Protein AF-A0AAW1DJP4-F1 (afdb_monomer_lite)

pLDDT: mean 75.28, std 17.0, range [36.03, 90.75]

Foldseek 3Di:
DDDPPFQDAVCVVDVDDDPRRPAGDQDDDPDPVVCPDPVNLVRLLLSLDDVVLVPDDPVSSVVLVVVQCVVVVDPDSVVSSPDNDDSDDPDPPPPDDDDDDDDDDD

Structure (mmCIF, N/CA/C/O backbone):
data_AF-A0AAW1DJP4-F1
#
_entry.id   AF-A0AAW1DJP4-F1
#
loop_
_atom_site.group_PDB
_atom_site.id
_atom_site.type_symbol
_atom_site.label_atom_id
_atom_site.label_alt_id
_atom_site.label_comp_id
_atom_site.label_asym_id
_atom_site.label_entity_id
_atom_site.label_seq_id
_atom_site.pdbx_PDB_ins_code
_atom_site.Cartn_x
_atom_site.Cartn_y
_atom_site.Cartn_z
_atom_site.occupancy
_atom_site.B_iso_or_equiv
_atom_site.auth_seq_id
_atom_site.auth_comp_id
_atom_site.auth_asym_id
_atom_site.auth_atom_id
_atom_site.pdbx_PDB_model_num
ATOM 1 N N . MET A 1 1 ? 28.453 -5.772 -9.423 1.00 38.78 1 MET A N 1
ATOM 2 C CA . MET A 1 1 ? 27.202 -5.348 -8.754 1.00 38.78 1 MET A CA 1
ATOM 3 C C . MET A 1 1 ? 26.079 -5.390 -9.782 1.00 38.78 1 MET A C 1
ATOM 5 O O . MET A 1 1 ? 26.144 -4.621 -10.726 1.00 38.78 1 MET A O 1
ATOM 9 N N . LYS A 1 2 ? 25.116 -6.319 -9.681 1.00 36.03 2 LYS A N 1
ATOM 10 C CA . LYS A 1 2 ? 23.936 -6.318 -10.566 1.00 36.03 2 LYS A CA 1
ATOM 11 C C . LYS A 1 2 ? 22.941 -5.295 -10.028 1.00 36.03 2 LYS A C 1
ATOM 13 O O . LYS A 1 2 ? 22.512 -5.399 -8.881 1.00 36.03 2 LYS A O 1
ATOM 18 N N . GLU A 1 3 ? 22.645 -4.297 -10.844 1.00 42.28 3 GLU A N 1
ATOM 19 C CA . GLU A 1 3 ? 21.650 -3.264 -10.585 1.00 42.28 3 GLU A CA 1
ATOM 20 C C . GLU A 1 3 ? 20.304 -3.908 -10.220 1.00 42.28 3 GLU A C 1
ATOM 22 O O . GLU A 1 3 ? 19.903 -4.919 -10.804 1.00 42.28 3 GLU A O 1
ATOM 27 N N . ARG A 1 4 ? 19.634 -3.383 -9.189 1.00 48.50 4 ARG A N 1
ATOM 28 C CA . ARG A 1 4 ? 18.350 -3.900 -8.695 1.00 48.50 4 ARG A CA 1
ATOM 29 C C . ARG A 1 4 ? 17.266 -3.619 -9.741 1.00 48.50 4 ARG A C 1
ATOM 31 O O . ARG A 1 4 ? 16.522 -2.655 -9.615 1.00 48.50 4 ARG A O 1
ATOM 38 N N . ALA A 1 5 ? 17.161 -4.474 -10.753 1.00 49.91 5 ALA A N 1
ATOM 39 C CA . ALA A 1 5 ? 16.249 -4.377 -11.899 1.00 49.91 5 ALA A CA 1
ATOM 40 C C . ALA A 1 5 ? 14.737 -4.447 -11.559 1.00 49.91 5 ALA A C 1
ATOM 42 O O . ALA A 1 5 ? 13.919 -4.788 -12.405 1.00 49.91 5 ALA A O 1
ATOM 43 N N . TYR A 1 6 ? 14.327 -4.173 -10.319 1.00 53.44 6 TYR A N 1
ATOM 44 C CA . TYR A 1 6 ? 13.075 -4.685 -9.769 1.00 53.44 6 TYR A CA 1
ATOM 45 C C . TYR A 1 6 ? 12.001 -3.634 -9.453 1.00 53.44 6 TYR A C 1
ATOM 47 O O . TYR A 1 6 ? 10.968 -4.009 -8.921 1.00 53.44 6 TYR A O 1
ATOM 55 N N . LEU A 1 7 ? 12.155 -2.355 -9.800 1.00 58.25 7 LEU A N 1
ATOM 56 C CA . LEU A 1 7 ? 11.082 -1.349 -9.640 1.00 58.25 7 LEU A CA 1
ATOM 57 C C . LEU A 1 7 ? 10.484 -0.913 -10.985 1.00 58.25 7 LEU A C 1
ATOM 59 O O . LEU A 1 7 ? 10.132 0.249 -11.186 1.00 58.25 7 LEU A O 1
ATOM 63 N N . GLN A 1 8 ? 10.416 -1.833 -11.945 1.00 60.88 8 GLN A N 1
ATOM 64 C CA . GLN A 1 8 ? 9.835 -1.571 -13.257 1.00 60.88 8 GLN A CA 1
ATOM 65 C C . GLN A 1 8 ? 8.402 -2.100 -13.313 1.00 60.88 8 GLN A C 1
ATOM 67 O O . GLN A 1 8 ? 8.144 -3.278 -13.071 1.00 60.88 8 GLN A O 1
ATOM 72 N N . ASN A 1 9 ? 7.466 -1.205 -13.629 1.00 65.62 9 ASN A N 1
ATOM 73 C CA . ASN A 1 9 ? 6.080 -1.567 -13.909 1.00 65.62 9 ASN A CA 1
ATOM 74 C C . ASN A 1 9 ? 5.997 -2.161 -15.320 1.00 65.62 9 ASN A C 1
ATOM 76 O O . ASN A 1 9 ? 6.745 -1.746 -16.212 1.00 65.62 9 ASN A O 1
ATOM 80 N N . ALA A 1 10 ? 5.055 -3.076 -15.554 1.00 64.00 10 ALA A N 1
ATOM 81 C CA . ALA A 1 10 ? 4.902 -3.742 -16.852 1.00 64.00 10 ALA A CA 1
ATOM 82 C C . ALA A 1 10 ? 4.666 -2.754 -18.014 1.00 64.00 10 ALA A C 1
ATOM 84 O O . ALA A 1 10 ? 5.063 -3.023 -19.147 1.00 64.00 10 ALA A O 1
ATOM 85 N N . GLY A 1 11 ? 4.100 -1.574 -17.735 1.00 60.47 11 GLY A N 1
ATOM 86 C CA . GLY A 1 11 ? 3.936 -0.504 -18.723 1.00 60.47 11 GLY A CA 1
ATOM 87 C C . GLY A 1 11 ? 5.227 0.130 -19.243 1.00 60.47 11 GLY A C 1
ATOM 88 O O . GLY A 1 11 ? 5.181 0.794 -20.270 1.00 60.47 11 GLY A O 1
ATOM 89 N N . LYS A 1 12 ? 6.374 -0.068 -18.581 1.00 65.44 12 LYS A N 1
ATOM 90 C CA . LYS A 1 12 ? 7.681 0.346 -19.123 1.00 65.44 12 LYS A CA 1
ATOM 91 C C . LYS A 1 12 ? 8.253 -0.667 -20.121 1.00 65.44 12 LYS A C 1
ATOM 93 O O . LYS A 1 12 ? 9.165 -0.322 -20.861 1.00 65.44 12 LYS A O 1
ATOM 98 N N . ILE A 1 13 ? 7.735 -1.896 -20.123 1.00 71.12 13 ILE A N 1
ATOM 99 C CA . ILE A 1 13 ? 8.201 -3.004 -20.971 1.00 71.12 13 ILE A CA 1
ATOM 100 C C . ILE A 1 13 ? 7.285 -3.159 -22.194 1.00 71.12 13 ILE A C 1
ATOM 102 O O . ILE A 1 13 ? 7.757 -3.433 -23.294 1.00 71.12 13 ILE A O 1
ATOM 106 N N . HIS A 1 14 ? 5.976 -2.951 -22.019 1.00 71.19 14 HIS A N 1
ATOM 107 C CA . HIS A 1 14 ? 4.978 -3.092 -23.078 1.00 71.19 14 HIS A CA 1
ATOM 108 C C . HIS A 1 14 ? 4.232 -1.779 -23.334 1.00 71.19 14 HIS A C 1
ATOM 110 O O . HIS A 1 14 ? 3.712 -1.156 -22.410 1.00 71.19 14 HIS A O 1
ATOM 116 N N . ASN A 1 15 ? 4.123 -1.392 -24.610 1.00 75.81 15 ASN A N 1
ATOM 117 C CA . ASN A 1 15 ? 3.432 -0.164 -25.022 1.00 75.81 15 ASN A CA 1
ATOM 118 C C . ASN A 1 15 ? 1.891 -0.289 -24.983 1.00 75.81 15 ASN A C 1
ATOM 120 O O . ASN A 1 15 ? 1.172 0.706 -24.937 1.00 75.81 15 ASN A O 1
ATOM 124 N N . TYR A 1 16 ? 1.358 -1.512 -24.962 1.00 80.06 16 TYR A N 1
ATOM 125 C CA . TYR A 1 16 ? -0.084 -1.761 -24.917 1.00 80.06 16 TYR A CA 1
ATOM 126 C C . TYR A 1 16 ? -0.605 -1.924 -23.480 1.00 80.06 16 TYR A C 1
ATOM 128 O O . TYR A 1 16 ? 0.151 -2.127 -22.527 1.00 80.06 16 TYR A O 1
ATOM 136 N N . ASN A 1 17 ? -1.923 -1.796 -23.306 1.00 74.88 17 ASN A N 1
ATOM 137 C CA . ASN A 1 17 ? -2.561 -1.925 -21.999 1.00 74.88 17 ASN A CA 1
ATOM 138 C C . ASN A 1 17 ? -2.630 -3.388 -21.558 1.00 74.88 17 ASN A C 1
ATOM 140 O O . ASN A 1 17 ? -3.514 -4.133 -21.968 1.00 74.88 17 ASN A O 1
ATOM 144 N N . THR A 1 18 ? -1.691 -3.791 -20.705 1.00 78.12 18 THR A N 1
ATOM 145 C CA . THR A 1 18 ? -1.740 -5.072 -19.998 1.00 78.12 18 THR A CA 1
ATOM 146 C C . THR A 1 18 ? -2.558 -4.945 -18.715 1.00 78.12 18 THR A C 1
ATOM 148 O O . THR A 1 18 ? -2.643 -3.873 -18.114 1.00 78.12 18 THR A O 1
ATOM 151 N N . ARG A 1 19 ? -3.142 -6.062 -18.264 1.00 75.19 19 ARG A N 1
ATOM 152 C CA . ARG A 1 19 ? -3.977 -6.128 -17.050 1.00 75.19 19 ARG A CA 1
ATOM 153 C C . ARG A 1 19 ? -3.294 -5.542 -15.803 1.00 75.19 19 ARG A C 1
ATOM 155 O O . ARG A 1 19 ? -3.972 -4.958 -14.970 1.00 75.19 19 ARG A O 1
ATOM 162 N N . ASN A 1 20 ? -1.966 -5.641 -15.726 1.00 78.06 20 ASN A N 1
ATOM 163 C CA . ASN A 1 20 ? -1.151 -5.205 -14.589 1.00 78.06 20 ASN A CA 1
ATOM 164 C C . ASN A 1 20 ? -0.178 -4.079 -14.986 1.00 78.06 20 ASN A C 1
ATOM 166 O O . ASN A 1 20 ? 0.895 -3.936 -14.404 1.00 78.06 20 ASN A O 1
ATOM 170 N N . LYS A 1 21 ? -0.509 -3.285 -16.017 1.00 81.38 21 LYS A N 1
ATOM 171 C CA . LYS A 1 21 ? 0.381 -2.244 -16.566 1.00 81.38 21 LYS A CA 1
ATOM 172 C C . LYS A 1 21 ? 0.900 -1.276 -15.500 1.00 81.38 21 LYS A C 1
ATOM 174 O O . LYS A 1 21 ? 2.047 -0.834 -15.570 1.00 81.38 21 LYS A O 1
ATOM 179 N N . THR A 1 22 ? 0.035 -0.931 -14.552 1.00 81.38 22 THR A N 1
ATOM 180 C CA . THR A 1 22 ? 0.256 0.078 -13.509 1.00 81.38 22 THR A CA 1
ATOM 181 C C . THR A 1 22 ? 0.851 -0.506 -12.232 1.00 81.38 22 THR A C 1
ATOM 183 O O . THR A 1 22 ? 1.268 0.251 -11.358 1.00 81.38 22 THR A O 1
ATOM 186 N N . ASP A 1 23 ? 0.928 -1.832 -12.133 1.00 84.88 23 ASP A N 1
ATOM 187 C CA . ASP A 1 23 ? 1.421 -2.531 -10.956 1.00 84.88 23 ASP A CA 1
ATOM 188 C C . ASP A 1 23 ? 2.941 -2.638 -10.963 1.00 84.88 23 ASP A C 1
ATOM 190 O O . ASP A 1 23 ? 3.584 -2.787 -12.008 1.00 84.88 23 ASP A O 1
ATOM 194 N N . ILE A 1 24 ? 3.515 -2.584 -9.763 1.00 86.31 24 ILE A N 1
ATOM 195 C CA . ILE A 1 24 ? 4.935 -2.834 -9.553 1.00 86.31 24 ILE A CA 1
ATOM 196 C C . ILE A 1 24 ? 5.170 -4.335 -9.702 1.00 86.31 24 ILE A C 1
ATOM 198 O O . ILE A 1 24 ? 4.478 -5.141 -9.075 1.00 86.31 24 ILE A O 1
ATOM 202 N N . GLY A 1 25 ? 6.165 -4.723 -10.504 1.00 85.56 25 GLY A N 1
ATOM 203 C CA . GLY A 1 25 ? 6.542 -6.124 -10.658 1.00 85.56 25 GLY A CA 1
ATOM 204 C C . GLY A 1 25 ? 6.919 -6.754 -9.314 1.00 85.56 25 GLY A C 1
ATOM 205 O O . GLY A 1 25 ? 7.819 -6.276 -8.619 1.00 85.56 25 GLY A O 1
ATOM 206 N N . VAL A 1 26 ? 6.240 -7.837 -8.938 1.00 85.69 26 VAL A N 1
ATOM 207 C CA . VAL A 1 26 ? 6.592 -8.640 -7.760 1.00 85.69 26 VAL A CA 1
ATOM 208 C C . VAL A 1 26 ? 7.458 -9.810 -8.235 1.00 85.69 26 VAL A C 1
ATOM 210 O O . VAL A 1 26 ? 7.003 -10.577 -9.085 1.00 85.69 26 VAL A O 1
ATOM 213 N N . PRO A 1 27 ? 8.706 -9.952 -7.753 1.00 83.69 27 PRO A N 1
ATOM 214 C CA . PRO A 1 27 ? 9.561 -11.056 -8.159 1.00 83.69 27 PRO A CA 1
ATOM 215 C C . PRO A 1 27 ? 8.976 -12.377 -7.664 1.00 83.69 27 PRO A C 1
ATOM 217 O O . PRO A 1 27 ? 8.590 -12.496 -6.503 1.00 83.69 27 PRO A O 1
ATOM 220 N N . SER A 1 28 ? 8.941 -13.382 -8.538 1.00 82.00 28 SER A N 1
ATOM 221 C CA . SER A 1 28 ? 8.579 -14.739 -8.138 1.00 82.00 28 SER A CA 1
ATOM 222 C C . SER A 1 28 ? 9.759 -15.370 -7.406 1.00 82.00 28 SER A C 1
ATOM 224 O O . SER A 1 28 ? 10.837 -15.549 -7.977 1.00 82.00 28 SER A O 1
ATOM 226 N N . THR A 1 29 ? 9.571 -15.684 -6.128 1.00 84.75 29 THR A N 1
ATOM 227 C CA . THR A 1 29 ? 10.566 -16.377 -5.313 1.00 84.75 29 THR A CA 1
AT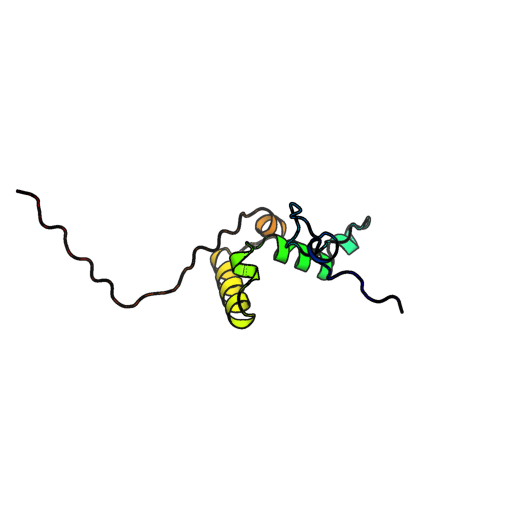OM 228 C C . THR A 1 29 ? 10.068 -17.771 -4.948 1.00 84.75 29 THR A C 1
ATOM 230 O O . THR A 1 29 ? 8.876 -18.007 -4.789 1.00 84.75 29 THR A O 1
ATOM 233 N N . ARG A 1 30 ? 10.997 -18.729 -4.824 1.00 86.31 30 ARG A N 1
ATOM 234 C CA . ARG A 1 30 ? 10.673 -20.101 -4.384 1.00 86.31 30 ARG A CA 1
ATOM 235 C C . ARG A 1 30 ? 10.688 -20.260 -2.865 1.00 86.31 30 ARG A C 1
ATOM 237 O O . ARG A 1 30 ? 10.131 -21.217 -2.345 1.00 86.31 30 ARG A O 1
ATOM 244 N N . LEU A 1 31 ? 11.382 -19.365 -2.162 1.00 89.75 31 LEU A N 1
ATOM 245 C CA . LEU A 1 31 ? 11.577 -19.455 -0.720 1.00 89.75 31 LEU A CA 1
ATOM 246 C C . LEU A 1 31 ? 10.528 -18.612 0.003 1.00 89.75 31 LEU A C 1
ATOM 248 O O . LEU A 1 31 ? 10.437 -17.407 -0.214 1.00 89.75 31 LEU A O 1
ATOM 252 N N . VAL A 1 32 ? 9.811 -19.228 0.942 1.00 86.19 32 VAL A N 1
ATOM 253 C CA . VAL A 1 32 ? 8.802 -18.542 1.768 1.00 86.19 32 VAL A CA 1
ATOM 254 C C . VAL A 1 32 ? 9.418 -17.367 2.532 1.00 86.19 32 VAL A C 1
ATOM 256 O O . VAL A 1 32 ? 8.862 -16.276 2.565 1.00 86.19 32 VAL A O 1
ATOM 259 N N . LYS A 1 33 ? 10.627 -17.548 3.079 1.00 86.44 33 LYS A N 1
ATOM 260 C CA . LYS A 1 33 ? 11.333 -16.489 3.814 1.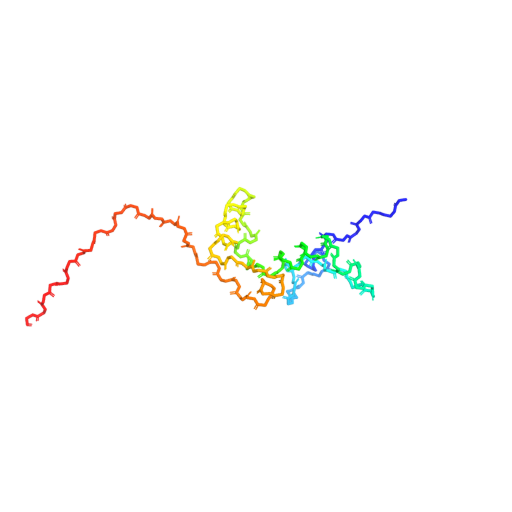00 86.44 33 LYS A CA 1
ATOM 261 C C . LYS A 1 33 ? 11.599 -15.250 2.957 1.00 86.44 33 LYS A C 1
ATOM 263 O O . LYS A 1 33 ? 11.573 -14.140 3.478 1.00 86.44 33 LYS A O 1
ATOM 268 N N . THR A 1 34 ? 11.883 -15.424 1.665 1.00 85.00 34 THR A N 1
ATOM 269 C CA . THR A 1 34 ? 12.082 -14.273 0.781 1.00 85.00 34 THR A CA 1
ATOM 270 C C . THR A 1 34 ? 10.749 -13.674 0.365 1.00 85.00 34 THR A C 1
ATOM 272 O O . THR A 1 34 ? 10.654 -12.454 0.351 1.00 85.00 34 THR A O 1
ATOM 275 N N . ASP A 1 35 ? 9.708 -14.475 0.126 1.00 84.75 35 ASP A N 1
ATOM 276 C CA . ASP A 1 35 ? 8.356 -13.965 -0.161 1.00 84.75 35 ASP A CA 1
ATOM 277 C C . ASP A 1 35 ? 7.778 -13.116 0.991 1.00 84.75 35 ASP A C 1
ATOM 279 O O . ASP A 1 35 ? 7.079 -12.132 0.753 1.00 84.75 35 ASP A O 1
ATOM 283 N N . LEU A 1 36 ? 8.160 -13.428 2.234 1.00 86.88 36 LEU A N 1
ATOM 284 C CA . LEU A 1 36 ? 7.844 -12.652 3.440 1.00 86.88 36 LEU A CA 1
ATOM 285 C C . LEU A 1 36 ? 8.796 -11.469 3.693 1.00 86.88 36 LEU A C 1
ATOM 287 O O . LEU A 1 36 ? 8.722 -10.816 4.734 1.00 86.88 36 LEU A O 1
ATOM 291 N N . SER A 1 37 ? 9.719 -11.179 2.773 1.00 90.31 37 SER A N 1
ATOM 292 C CA . SER A 1 37 ? 10.587 -10.010 2.904 1.00 90.31 37 SER A CA 1
ATOM 293 C C . SER A 1 37 ? 9.786 -8.715 2.796 1.00 90.31 37 SER A C 1
ATOM 295 O O . SER A 1 37 ? 8.835 -8.603 2.017 1.00 90.31 37 SER A O 1
ATOM 297 N N . THR A 1 38 ? 10.231 -7.693 3.528 1.00 88.12 38 THR A N 1
ATOM 298 C CA . THR A 1 38 ? 9.613 -6.361 3.529 1.00 88.12 38 THR A CA 1
ATOM 299 C C . THR A 1 38 ? 9.466 -5.794 2.120 1.00 88.12 38 THR A C 1
ATOM 301 O O . THR A 1 38 ? 8.475 -5.140 1.815 1.00 88.12 38 THR A O 1
ATOM 304 N N . GLU A 1 39 ? 10.426 -6.068 1.237 1.00 88.25 39 GLU A N 1
ATOM 305 C CA . GLU A 1 39 ? 10.413 -5.583 -0.140 1.00 88.25 39 GLU A CA 1
ATOM 306 C C . GLU A 1 39 ? 9.288 -6.209 -0.976 1.00 88.25 39 GLU A C 1
ATOM 308 O O . GLU A 1 39 ? 8.604 -5.496 -1.710 1.00 88.25 39 GLU A O 1
ATOM 313 N N . ILE A 1 40 ? 9.066 -7.521 -0.863 1.00 89.31 40 ILE A N 1
ATOM 314 C CA . ILE A 1 40 ? 7.991 -8.207 -1.593 1.00 89.31 40 ILE A CA 1
ATOM 315 C C . ILE A 1 40 ? 6.628 -7.821 -1.019 1.00 89.31 40 ILE A C 1
ATOM 317 O O . ILE A 1 40 ? 5.717 -7.481 -1.779 1.00 89.31 40 ILE A O 1
ATOM 321 N N . ILE A 1 41 ? 6.510 -7.791 0.309 1.00 90.31 41 ILE A N 1
ATOM 322 C CA . ILE A 1 41 ? 5.282 -7.387 0.997 1.00 90.31 41 ILE A CA 1
ATOM 323 C C . ILE A 1 41 ? 4.898 -5.951 0.626 1.00 90.31 41 ILE A C 1
ATOM 325 O O . ILE A 1 41 ? 3.756 -5.713 0.239 1.00 90.31 41 ILE A O 1
ATOM 329 N N . ALA A 1 42 ? 5.839 -5.002 0.654 1.00 90.44 42 ALA A N 1
ATOM 330 C CA . ALA A 1 42 ? 5.562 -3.607 0.316 1.00 90.44 42 ALA A CA 1
ATOM 331 C C . ALA A 1 42 ? 5.012 -3.447 -1.110 1.00 90.44 42 ALA A C 1
ATOM 333 O O . ALA A 1 42 ? 4.095 -2.657 -1.334 1.00 90.44 42 ALA A O 1
ATOM 334 N N . ARG A 1 43 ? 5.514 -4.230 -2.074 1.00 89.62 43 ARG A N 1
ATOM 335 C CA . ARG A 1 43 ? 4.998 -4.224 -3.453 1.00 89.62 43 ARG A CA 1
ATOM 336 C C . ARG A 1 43 ? 3.592 -4.805 -3.540 1.00 89.62 43 ARG A C 1
ATOM 338 O O . ARG A 1 43 ? 2.743 -4.210 -4.197 1.00 89.62 43 ARG A O 1
ATOM 345 N N . LYS A 1 44 ? 3.337 -5.938 -2.871 1.00 90.00 44 LYS A N 1
ATOM 346 C CA . LYS A 1 44 ? 1.997 -6.547 -2.797 1.00 90.00 44 LYS A CA 1
ATOM 347 C C . LYS A 1 44 ? 0.999 -5.557 -2.192 1.00 90.00 44 LYS A C 1
ATOM 349 O O . LYS A 1 44 ? -0.058 -5.333 -2.774 1.00 90.00 44 LYS A O 1
ATOM 354 N N . MET A 1 45 ? 1.379 -4.895 -1.098 1.00 90.56 45 MET A N 1
ATOM 355 C CA . MET A 1 45 ? 0.539 -3.887 -0.455 1.00 90.56 45 MET A CA 1
ATOM 356 C C . MET A 1 45 ? 0.277 -2.686 -1.367 1.00 90.56 45 MET A C 1
ATOM 358 O O . MET A 1 45 ? -0.858 -2.242 -1.486 1.00 90.56 45 MET A O 1
ATOM 362 N N . TYR A 1 46 ? 1.304 -2.182 -2.054 1.00 89.62 46 TYR A N 1
ATOM 363 C CA . TYR A 1 46 ? 1.141 -1.069 -2.987 1.00 89.62 46 TYR A CA 1
ATOM 364 C C . TYR A 1 46 ? 0.210 -1.422 -4.153 1.00 89.62 46 TYR A C 1
ATOM 366 O O . TYR A 1 46 ? -0.641 -0.619 -4.523 1.00 89.62 46 TYR A O 1
ATOM 374 N N . ASN A 1 47 ? 0.333 -2.628 -4.709 1.00 88.94 47 ASN A N 1
ATOM 375 C CA . ASN A 1 47 ? -0.506 -3.080 -5.820 1.00 88.94 47 ASN A CA 1
ATOM 376 C C . ASN A 1 47 ? -1.963 -3.343 -5.409 1.00 88.94 47 ASN A C 1
ATOM 378 O O . ASN A 1 47 ? -2.851 -3.218 -6.247 1.00 88.94 47 ASN A O 1
ATOM 382 N N . ALA A 1 48 ? -2.221 -3.664 -4.137 1.00 88.81 48 ALA A N 1
ATOM 383 C CA . ALA A 1 48 ? -3.578 -3.797 -3.607 1.00 88.81 48 ALA A CA 1
ATOM 384 C C . ALA A 1 48 ? -4.330 -2.452 -3.554 1.00 88.81 48 ALA A C 1
ATOM 386 O O . ALA A 1 48 ? -5.560 -2.425 -3.517 1.00 88.81 48 ALA A O 1
ATOM 387 N N . LEU A 1 49 ? -3.609 -1.323 -3.577 1.00 89.12 49 LEU A N 1
ATOM 388 C CA . LEU A 1 49 ? -4.215 0.003 -3.558 1.00 89.12 49 LEU A CA 1
ATOM 389 C C . LEU A 1 49 ? -4.779 0.400 -4.935 1.00 89.12 49 LEU A C 1
ATOM 391 O O . LEU A 1 49 ? -4.143 0.189 -5.978 1.00 89.12 49 LEU A O 1
ATOM 395 N N . PRO A 1 50 ? -5.936 1.083 -4.964 1.00 86.19 50 PRO A N 1
ATOM 396 C CA . PRO A 1 50 ? -6.507 1.575 -6.206 1.00 86.19 50 PRO A CA 1
ATOM 397 C C . PRO A 1 50 ? -5.598 2.631 -6.840 1.00 86.19 50 PRO A C 1
ATOM 399 O O . PRO A 1 50 ? -4.928 3.419 -6.165 1.00 86.19 50 PRO A O 1
ATOM 402 N N . GLN A 1 51 ? -5.592 2.670 -8.172 1.00 83.50 51 GLN A N 1
ATOM 403 C CA . GLN A 1 51 ? -4.707 3.548 -8.942 1.00 83.50 51 GLN A CA 1
ATOM 404 C C . GLN A 1 51 ? -4.900 5.037 -8.605 1.00 83.50 51 GLN A C 1
ATOM 406 O O . GLN A 1 51 ? -3.935 5.794 -8.578 1.00 83.50 51 GLN A O 1
ATOM 411 N N . GLN A 1 52 ? -6.128 5.446 -8.279 1.00 83.56 52 GLN A N 1
ATOM 412 C CA . GLN A 1 52 ? -6.453 6.816 -7.865 1.00 83.56 52 GLN A CA 1
ATOM 413 C C . GLN A 1 52 ? -5.651 7.243 -6.633 1.00 83.56 52 GLN A C 1
ATOM 415 O O . GLN A 1 52 ? -5.158 8.363 -6.582 1.00 83.56 52 GLN A O 1
ATOM 420 N N . THR A 1 53 ? -5.478 6.342 -5.662 1.00 83.50 53 THR A N 1
ATOM 421 C CA . THR A 1 53 ? -4.677 6.600 -4.463 1.00 83.50 53 THR A CA 1
ATOM 422 C C . THR A 1 53 ? -3.190 6.566 -4.782 1.00 83.50 53 THR A C 1
ATOM 424 O O . THR A 1 53 ? -2.450 7.411 -4.292 1.00 83.50 53 THR A O 1
ATOM 427 N N . ARG A 1 54 ? -2.751 5.635 -5.638 1.00 85.94 54 ARG A N 1
ATOM 428 C CA . ARG A 1 54 ? -1.347 5.523 -6.069 1.00 85.94 54 ARG A CA 1
ATOM 429 C C . ARG A 1 54 ? -0.835 6.755 -6.821 1.00 85.94 54 ARG A C 1
ATOM 431 O O . ARG A 1 54 ? 0.344 7.067 -6.710 1.00 85.94 54 ARG A O 1
ATOM 438 N N . ASN A 1 55 ? -1.711 7.443 -7.551 1.00 86.38 55 ASN A N 1
ATOM 439 C CA . ASN A 1 55 ? -1.380 8.637 -8.332 1.00 86.38 55 ASN A CA 1
ATOM 440 C C . ASN A 1 55 ? -1.349 9.940 -7.505 1.00 86.38 55 ASN A C 1
ATOM 442 O O . ASN A 1 55 ? -1.101 11.003 -8.071 1.00 86.38 55 ASN A O 1
ATOM 446 N N . LEU A 1 56 ? -1.636 9.892 -6.200 1.00 88.12 56 LEU A N 1
ATOM 447 C CA . LEU A 1 56 ? -1.586 11.075 -5.338 1.00 88.12 56 LEU A CA 1
ATOM 448 C C . LEU A 1 56 ? -0.143 11.528 -5.081 1.00 88.12 56 LEU A C 1
ATOM 450 O O . LEU A 1 56 ? 0.791 10.727 -5.087 1.00 88.12 56 LEU A O 1
ATOM 454 N N . GLU A 1 57 ? 0.023 12.814 -4.767 1.00 90.75 57 GLU A N 1
ATOM 455 C CA . GLU A 1 57 ? 1.288 13.350 -4.255 1.00 90.75 57 GLU A CA 1
ATOM 456 C C . GLU A 1 57 ? 1.687 12.632 -2.953 1.00 90.75 57 GLU A C 1
ATOM 458 O O . GLU A 1 57 ? 0.829 12.309 -2.127 1.00 90.75 57 GLU A O 1
ATOM 463 N N . GLU A 1 58 ? 2.987 12.430 -2.722 1.00 88.44 58 GLU A N 1
ATOM 464 C CA . GLU A 1 58 ? 3.532 11.666 -1.590 1.00 88.44 58 GLU A CA 1
ATOM 465 C C . GLU A 1 58 ? 2.911 12.045 -0.232 1.00 88.44 58 GLU A C 1
ATOM 467 O O . GLU A 1 58 ? 2.527 11.174 0.557 1.00 88.44 58 GLU A O 1
ATOM 472 N N . LYS A 1 59 ? 2.752 13.348 0.038 1.00 88.56 59 LYS A N 1
ATOM 473 C CA . LYS A 1 59 ? 2.156 13.843 1.289 1.00 88.56 59 LYS A CA 1
ATOM 474 C C . LYS A 1 59 ? 0.705 13.391 1.450 1.00 88.56 59 LYS A C 1
ATOM 476 O O . LYS A 1 59 ? 0.318 12.924 2.525 1.00 88.56 59 LYS A O 1
ATOM 481 N N . GLN A 1 60 ? -0.091 13.521 0.391 1.00 87.62 60 GLN A N 1
ATOM 482 C CA . GLN A 1 60 ? -1.505 13.146 0.386 1.00 87.62 60 GLN A CA 1
ATOM 483 C C . GLN A 1 60 ? -1.667 11.628 0.433 1.00 87.62 60 GLN A C 1
ATOM 485 O O . GLN A 1 60 ? -2.465 11.121 1.221 1.00 87.62 60 GLN A O 1
ATOM 490 N N . PHE A 1 61 ? -0.849 10.903 -0.331 1.00 89.31 61 PHE A N 1
ATOM 491 C CA . PHE A 1 61 ? -0.783 9.448 -0.303 1.00 89.31 61 PHE A CA 1
ATOM 492 C C . PHE A 1 61 ? -0.534 8.935 1.118 1.00 89.31 61 PHE A C 1
ATOM 494 O O . PHE A 1 61 ? -1.314 8.140 1.640 1.00 89.31 61 PHE A O 1
ATOM 501 N N . LYS A 1 62 ? 0.506 9.445 1.787 1.00 89.50 62 LYS A N 1
ATOM 502 C CA . LYS A 1 62 ? 0.875 9.028 3.145 1.00 89.50 62 LYS A CA 1
ATOM 503 C C . LYS A 1 62 ? -0.218 9.341 4.163 1.00 89.50 62 LYS A C 1
ATOM 505 O O . LYS A 1 62 ? -0.479 8.519 5.040 1.00 89.50 62 LYS A O 1
ATOM 510 N N . LYS A 1 63 ? -0.855 10.512 4.059 1.00 89.75 63 LYS A N 1
ATOM 511 C 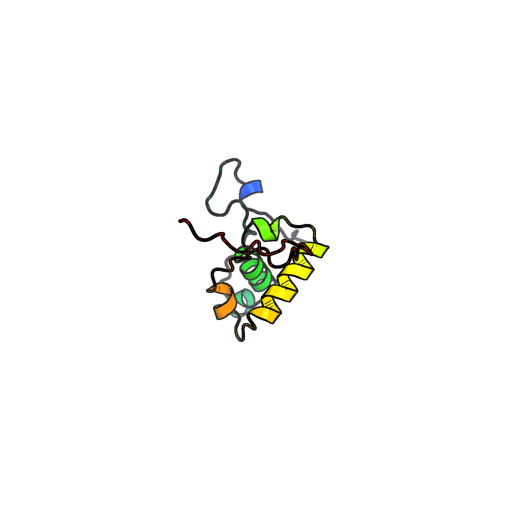CA . LYS A 1 63 ? -1.979 10.895 4.925 1.00 89.75 63 LYS A CA 1
ATOM 512 C C . LYS A 1 63 ? -3.151 9.930 4.745 1.00 89.75 63 LYS A C 1
ATOM 514 O O . LYS A 1 63 ? -3.610 9.354 5.726 1.00 89.75 63 LYS A O 1
ATOM 519 N N . ASN A 1 64 ? -3.575 9.708 3.505 1.00 87.88 64 ASN A N 1
ATOM 520 C CA . ASN A 1 64 ? -4.722 8.859 3.192 1.00 87.88 64 ASN A CA 1
ATOM 521 C C . ASN A 1 64 ? -4.464 7.402 3.575 1.00 87.88 64 ASN A C 1
ATOM 523 O O . ASN A 1 64 ? -5.324 6.771 4.183 1.00 87.88 64 ASN A O 1
ATOM 527 N N . LEU A 1 65 ? -3.263 6.889 3.293 1.00 89.44 65 LEU A N 1
ATOM 528 C CA . LEU A 1 65 ? -2.865 5.539 3.678 1.00 89.44 65 LEU A CA 1
ATOM 529 C C . LEU A 1 65 ? -2.891 5.363 5.200 1.00 89.44 65 LEU A C 1
ATOM 531 O O . LEU A 1 65 ? -3.430 4.375 5.687 1.00 89.44 65 LEU A O 1
ATOM 535 N N . ARG A 1 66 ? -2.364 6.329 5.964 1.00 89.81 66 ARG A N 1
ATOM 536 C CA . ARG A 1 66 ? -2.420 6.293 7.435 1.00 89.81 66 ARG A CA 1
ATOM 537 C C . ARG A 1 66 ? -3.855 6.273 7.944 1.00 89.81 66 ARG A C 1
ATOM 539 O O . ARG A 1 66 ? -4.190 5.402 8.737 1.00 89.81 66 ARG A O 1
ATOM 546 N N . THR A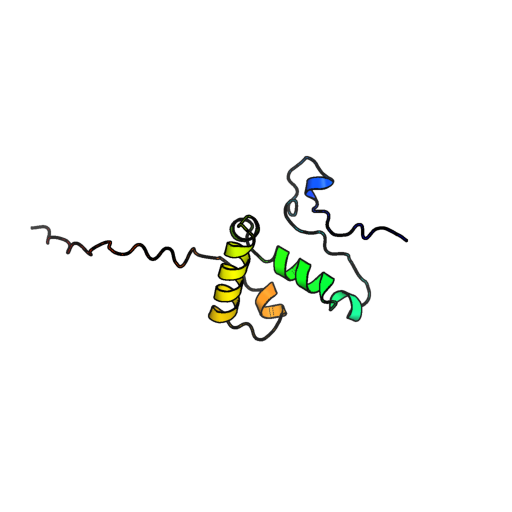 1 67 ? -4.699 7.188 7.472 1.00 89.31 67 THR A N 1
ATOM 547 C CA . THR A 1 67 ? -6.115 7.236 7.864 1.00 89.31 67 THR A CA 1
ATOM 548 C C . THR A 1 67 ? -6.822 5.924 7.540 1.00 89.31 67 THR A C 1
ATOM 550 O O . THR A 1 67 ? -7.583 5.418 8.358 1.00 89.31 67 THR A O 1
ATOM 553 N N . LEU A 1 68 ? -6.535 5.340 6.377 1.00 88.25 68 LEU A N 1
ATOM 554 C CA . LEU A 1 68 ? -7.107 4.071 5.954 1.00 88.25 68 LEU A CA 1
ATOM 555 C C . LEU A 1 68 ? -6.700 2.916 6.870 1.00 88.25 68 LEU A C 1
ATOM 557 O O . LEU A 1 68 ? -7.563 2.167 7.323 1.00 88.25 68 LEU A O 1
ATOM 561 N N . LEU A 1 69 ? -5.404 2.797 7.163 1.00 88.62 69 LEU A N 1
ATOM 562 C CA . LEU A 1 69 ? -4.872 1.745 8.030 1.00 88.62 69 LEU A CA 1
ATOM 563 C C . LEU A 1 69 ? -5.413 1.864 9.458 1.00 88.62 69 LEU A C 1
ATOM 565 O O . LEU A 1 69 ? -5.777 0.853 10.048 1.00 88.62 69 LEU A O 1
ATOM 569 N N . ILE A 1 70 ? -5.531 3.086 9.986 1.00 89.94 70 ILE A N 1
ATOM 570 C CA . ILE A 1 70 ? -6.097 3.335 11.319 1.00 89.94 70 ILE A CA 1
ATOM 571 C C . ILE A 1 70 ? -7.593 3.002 11.344 1.00 89.94 70 ILE A C 1
ATOM 573 O O . ILE A 1 70 ? -8.060 2.352 12.271 1.00 89.94 70 ILE A O 1
ATOM 577 N N . LYS A 1 71 ? -8.347 3.421 10.320 1.00 87.50 71 LYS A N 1
ATOM 578 C CA . LYS A 1 71 ? -9.802 3.225 10.259 1.00 87.50 71 LYS A CA 1
ATOM 579 C C . LYS A 1 71 ? -10.195 1.756 10.123 1.00 87.50 71 LYS A C 1
ATOM 581 O O . LYS A 1 71 ? -11.206 1.348 10.681 1.00 87.50 71 LYS A O 1
ATOM 586 N N . LYS A 1 72 ? -9.440 0.990 9.335 1.00 88.00 72 LYS A N 1
ATOM 587 C CA . LYS A 1 72 ? -9.707 -0.434 9.097 1.00 88.00 72 LYS A CA 1
ATOM 588 C C . LYS A 1 72 ? -9.095 -1.335 10.164 1.00 88.00 72 LYS A C 1
ATOM 590 O O . LYS A 1 72 ? -9.687 -2.363 10.454 1.00 88.00 72 LYS A O 1
ATOM 595 N N . CYS A 1 73 ? -7.964 -0.929 10.749 1.00 88.12 73 CYS A N 1
ATOM 596 C CA . CYS A 1 73 ? -7.276 -1.649 11.819 1.00 88.12 73 CYS A CA 1
ATOM 597 C C . CYS A 1 73 ? -7.040 -3.134 11.477 1.00 88.12 73 CYS A C 1
ATOM 599 O O . CYS A 1 73 ? -7.475 -4.027 12.194 1.00 88.12 73 CYS A O 1
ATOM 601 N N . TYR A 1 74 ? -6.384 -3.399 10.344 1.00 89.69 74 TYR A N 1
ATOM 602 C CA . TYR A 1 74 ? -6.067 -4.771 9.934 1.00 89.69 74 TYR A CA 1
ATOM 603 C C . TYR A 1 74 ? -5.129 -5.433 10.946 1.00 89.69 74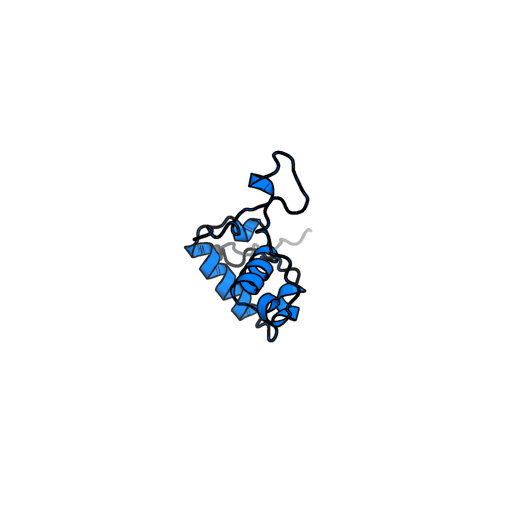 TYR A C 1
ATOM 605 O O . TYR A 1 74 ? -4.103 -4.848 11.306 1.00 89.69 74 TYR A O 1
ATOM 613 N N . TYR A 1 75 ? -5.454 -6.657 11.360 1.00 89.50 75 TYR A N 1
ATOM 614 C CA . TYR A 1 75 ? -4.638 -7.408 12.315 1.00 89.50 75 TYR A CA 1
ATOM 615 C C . TYR A 1 75 ? -3.571 -8.245 11.613 1.00 89.50 75 TYR A C 1
ATOM 617 O O . TYR A 1 75 ? -2.478 -8.419 12.148 1.00 89.50 75 TYR A O 1
ATOM 625 N N . ASN A 1 76 ? -3.867 -8.723 10.400 1.00 90.50 76 ASN A N 1
ATOM 626 C CA . ASN A 1 76 ? -2.966 -9.555 9.606 1.00 90.50 76 ASN A CA 1
ATOM 627 C C . ASN A 1 76 ? -2.759 -8.995 8.192 1.00 90.50 76 ASN A C 1
ATOM 629 O O . ASN A 1 76 ? -3.595 -8.271 7.649 1.00 90.50 76 ASN A O 1
ATOM 633 N N . LEU A 1 77 ? -1.637 -9.366 7.566 1.00 88.25 77 LEU A N 1
ATOM 634 C CA . LEU A 1 77 ? -1.321 -8.929 6.203 1.00 88.25 77 LEU A CA 1
ATOM 635 C C . LEU A 1 77 ? -2.305 -9.504 5.173 1.00 88.25 77 LEU A C 1
ATOM 637 O O . LEU A 1 77 ? -2.677 -8.817 4.225 1.00 88.25 77 LEU A O 1
ATOM 641 N N . ASP A 1 78 ? -2.744 -10.747 5.368 1.00 89.56 78 ASP A N 1
ATOM 642 C CA . ASP A 1 78 ? -3.682 -11.414 4.463 1.00 89.56 78 ASP A CA 1
ATOM 643 C C . ASP A 1 78 ? -5.044 -10.711 4.423 1.00 89.56 78 ASP A C 1
ATOM 645 O O . ASP A 1 78 ? -5.629 -10.573 3.349 1.00 89.56 78 ASP A O 1
ATOM 649 N N . GLU A 1 79 ? -5.514 -10.178 5.559 1.00 89.12 79 GLU A N 1
ATOM 650 C CA . GLU A 1 79 ? -6.735 -9.361 5.609 1.00 89.12 79 GLU A CA 1
ATOM 651 C C . GLU A 1 79 ? -6.590 -8.105 4.752 1.00 89.12 79 GLU A C 1
ATOM 653 O O . GLU A 1 79 ? -7.481 -7.782 3.969 1.00 89.12 79 GLU A O 1
ATOM 658 N N . TYR A 1 80 ? -5.445 -7.426 4.852 1.00 90.38 80 TYR A N 1
ATOM 659 C CA . TYR A 1 80 ? -5.163 -6.246 4.041 1.00 90.38 80 TYR A CA 1
ATOM 660 C C . TYR A 1 80 ? -5.130 -6.577 2.543 1.00 90.38 80 TYR A C 1
ATOM 662 O O . TYR A 1 80 ? -5.683 -5.836 1.734 1.00 90.38 80 TYR A O 1
ATOM 670 N N . LEU A 1 81 ? -4.471 -7.676 2.161 1.00 88.06 81 LEU A N 1
ATOM 671 C CA . LEU A 1 81 ? -4.308 -8.066 0.757 1.00 88.06 81 LEU A CA 1
ATOM 672 C C . LEU A 1 81 ? -5.600 -8.607 0.132 1.00 88.06 81 LEU A C 1
ATOM 674 O O . LEU A 1 81 ? -5.774 -8.505 -1.083 1.00 88.06 81 LEU A O 1
ATOM 678 N N . SER A 1 82 ? -6.491 -9.181 0.941 1.00 87.75 82 SER A N 1
ATOM 679 C CA . SER A 1 82 ? -7.786 -9.677 0.480 1.00 87.75 82 SER A CA 1
ATOM 680 C C . SER A 1 82 ? -8.872 -8.596 0.461 1.00 87.75 82 SER A C 1
ATOM 682 O O . SER A 1 82 ? -9.858 -8.757 -0.267 1.00 87.75 82 SER A O 1
ATOM 684 N N . ASP A 1 83 ? -8.734 -7.518 1.240 1.00 85.00 83 ASP A N 1
ATOM 685 C CA . ASP A 1 83 ? -9.715 -6.432 1.248 1.00 85.00 83 ASP A CA 1
ATOM 686 C C . ASP A 1 83 ? -9.652 -5.638 -0.066 1.00 85.00 83 ASP A C 1
ATOM 688 O O . ASP A 1 83 ? -8.597 -5.193 -0.525 1.00 85.00 83 ASP A O 1
ATOM 692 N N . LYS A 1 84 ? -10.813 -5.418 -0.690 1.00 74.00 84 LYS A N 1
ATOM 693 C CA . LYS A 1 84 ? -10.928 -4.549 -1.866 1.00 74.00 84 LYS A CA 1
ATOM 694 C C . LYS A 1 84 ? -10.967 -3.109 -1.381 1.00 74.00 84 LYS A C 1
ATOM 696 O O . LYS A 1 84 ? -12.033 -2.504 -1.2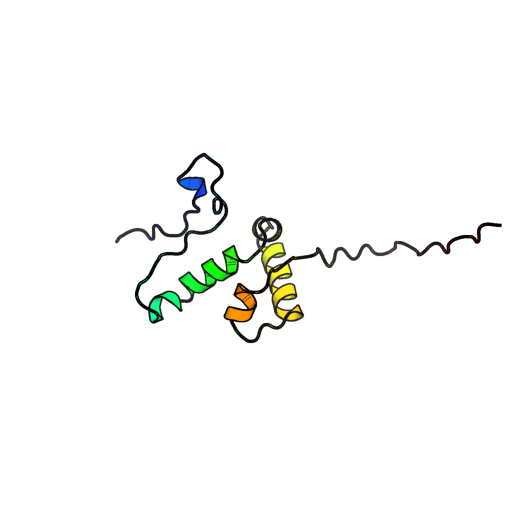43 1.00 74.00 84 LYS A O 1
ATOM 701 N N . VAL A 1 85 ? -9.782 -2.568 -1.121 1.00 70.12 85 VAL A N 1
ATOM 702 C CA . VAL A 1 85 ? -9.603 -1.221 -0.586 1.00 70.12 85 VAL A CA 1
ATOM 703 C C . VAL A 1 85 ? -10.180 -0.186 -1.558 1.00 70.12 85 VAL A C 1
ATOM 705 O O . VAL A 1 85 ? -9.538 0.235 -2.516 1.00 70.12 85 VAL A O 1
ATOM 708 N N . THR A 1 86 ? -11.411 0.251 -1.301 1.00 61.31 86 THR A N 1
ATOM 709 C CA . THR A 1 86 ? -12.049 1.345 -2.037 1.00 61.31 86 THR A CA 1
ATOM 710 C C . THR A 1 86 ? -11.891 2.599 -1.200 1.00 61.31 86 THR A C 1
ATOM 712 O O . THR A 1 86 ? -12.581 2.786 -0.196 1.00 61.31 86 THR A O 1
ATOM 715 N N . VAL A 1 87 ? -10.928 3.445 -1.563 1.00 57.91 87 VAL A N 1
ATOM 716 C CA . VAL A 1 87 ? -10.709 4.712 -0.861 1.00 57.91 87 VAL A CA 1
ATOM 717 C C . VAL A 1 87 ? -11.780 5.689 -1.329 1.00 57.91 87 VAL A C 1
ATOM 719 O O . VAL A 1 87 ? -11.594 6.440 -2.281 1.00 57.91 87 VAL A O 1
ATOM 722 N N . ILE A 1 88 ? -12.943 5.642 -0.684 1.00 53.28 88 ILE A N 1
ATOM 723 C CA . ILE A 1 88 ? -13.932 6.711 -0.793 1.00 53.28 88 ILE A CA 1
ATOM 724 C C . ILE A 1 88 ? -13.277 7.951 -0.187 1.00 53.28 88 ILE A C 1
ATOM 726 O O . ILE A 1 88 ? -12.828 7.905 0.959 1.00 53.28 88 ILE A O 1
ATOM 730 N N . PHE A 1 89 ? -13.165 9.020 -0.976 1.00 48.94 89 PHE A N 1
ATOM 731 C CA . PHE A 1 89 ? -12.670 10.325 -0.542 1.00 48.94 89 PHE A CA 1
ATOM 732 C C . PHE A 1 89 ? -13.463 10.798 0.689 1.00 48.94 89 PHE A C 1
ATOM 734 O O . PHE A 1 89 ? -14.537 11.376 0.577 1.00 48.94 89 PHE A O 1
ATOM 741 N N . LEU A 1 90 ? -12.931 10.527 1.873 1.00 51.38 90 LEU A N 1
ATOM 742 C CA . LEU A 1 90 ? -13.373 11.028 3.170 1.00 51.38 90 LEU A CA 1
ATOM 743 C C . LEU A 1 90 ? -12.077 11.598 3.768 1.00 51.38 90 LEU A C 1
ATOM 745 O O . LEU A 1 90 ? -11.179 10.829 4.091 1.00 51.38 90 LEU A O 1
ATOM 749 N N . ASP A 1 91 ? -11.772 12.893 3.756 1.00 44.25 91 ASP A N 1
ATOM 750 C CA . ASP A 1 91 ? -12.608 14.061 3.998 1.00 44.25 91 ASP A CA 1
ATOM 751 C C . ASP A 1 91 ? -12.166 15.255 3.126 1.00 44.25 91 ASP A C 1
ATOM 753 O O . ASP A 1 91 ? -11.192 15.940 3.445 1.00 44.25 91 ASP A O 1
ATOM 757 N N . PHE A 1 92 ? -12.933 15.599 2.091 1.00 39.16 92 PHE A N 1
ATOM 758 C CA . PHE A 1 92 ? -13.245 17.017 1.902 1.00 39.16 92 PHE A CA 1
ATOM 759 C C . PHE A 1 92 ? -14.514 17.253 2.711 1.00 39.16 92 PHE A C 1
ATOM 761 O O . PHE A 1 92 ? -15.629 17.185 2.201 1.00 39.16 92 PHE A O 1
ATOM 768 N N . ARG A 1 93 ? -14.349 17.486 4.016 1.00 40.25 93 ARG A N 1
ATOM 769 C CA . ARG A 1 93 ? -15.379 18.182 4.777 1.00 40.25 93 ARG A CA 1
ATOM 770 C C . ARG A 1 93 ? -15.497 19.556 4.131 1.00 40.25 93 ARG A C 1
ATOM 772 O O . ARG A 1 93 ? -14.705 20.435 4.442 1.00 40.25 93 ARG A O 1
ATOM 779 N N . LEU A 1 94 ? -16.424 19.723 3.191 1.00 42.38 94 LEU A N 1
ATOM 780 C CA . LEU A 1 94 ? -16.884 21.047 2.804 1.00 42.38 94 LEU A CA 1
ATOM 781 C C . LEU A 1 94 ? -17.621 21.601 4.031 1.00 42.38 94 LEU A C 1
ATOM 783 O O . LEU A 1 94 ? -18.644 21.029 4.422 1.00 42.38 94 LEU A O 1
ATOM 787 N N . PRO A 1 95 ? -17.111 22.644 4.709 1.00 39.97 95 PRO A N 1
ATOM 788 C CA . PRO A 1 95 ? -17.901 23.320 5.719 1.00 39.97 95 PRO A CA 1
ATOM 789 C C . PRO A 1 95 ? -19.064 24.027 5.009 1.00 39.97 95 PRO A C 1
ATOM 791 O O . PRO A 1 95 ? -18.853 24.995 4.288 1.00 39.97 95 PRO A O 1
ATOM 794 N N . GLY A 1 96 ? -20.291 23.540 5.210 1.00 53.22 96 GLY A N 1
ATOM 795 C CA . GLY A 1 96 ? -21.494 24.346 4.980 1.00 53.22 96 GLY A CA 1
ATOM 796 C C . GLY A 1 96 ? -22.325 24.048 3.730 1.00 53.22 96 GLY A C 1
ATOM 797 O O . GLY A 1 96 ? -22.607 24.957 2.959 1.00 53.22 96 GLY A O 1
ATOM 798 N N . GLN A 1 97 ? -22.833 22.825 3.575 1.00 43.72 97 GLN A N 1
ATOM 799 C CA . GLN A 1 97 ? -24.086 22.627 2.834 1.00 43.72 97 GLN A CA 1
ATOM 800 C C . GLN A 1 97 ? -25.205 22.509 3.872 1.00 43.72 97 GLN A C 1
ATOM 802 O O . GLN A 1 97 ? -25.308 21.506 4.577 1.00 43.72 97 GLN A O 1
ATOM 807 N N . GLN A 1 98 ? -25.971 23.589 4.041 1.00 43.56 98 GLN A N 1
ATOM 808 C CA . GLN A 1 98 ? -27.150 23.589 4.897 1.00 43.56 98 GLN A CA 1
ATOM 809 C C . GLN A 1 98 ? -28.198 22.644 4.312 1.00 43.56 98 GLN A C 1
ATOM 811 O O . GLN A 1 98 ? -28.490 22.684 3.119 1.00 43.56 98 GLN A O 1
ATOM 816 N N . HIS A 1 99 ? -28.758 21.797 5.167 1.00 44.53 99 HIS A N 1
ATOM 817 C CA . HIS A 1 99 ? -29.904 20.968 4.839 1.00 44.53 99 HIS A CA 1
ATOM 818 C C . HIS A 1 99 ? -31.107 21.900 4.635 1.00 44.53 99 HIS A C 1
ATOM 820 O O . HIS A 1 99 ? -31.658 22.420 5.604 1.00 44.53 99 HIS A O 1
ATOM 826 N N . SER A 1 100 ? -31.505 22.160 3.390 1.00 56.97 100 SER A N 1
ATOM 827 C CA . SER A 1 100 ? -32.806 22.775 3.122 1.00 56.97 100 SER A CA 1
ATOM 828 C C . SER A 1 100 ? -33.889 21.747 3.482 1.00 56.97 100 SER A C 1
ATOM 830 O O . SER A 1 100 ? -33.821 20.617 2.990 1.00 56.97 100 SER A O 1
ATOM 832 N N . PRO A 1 101 ? -34.859 22.055 4.359 1.00 53.59 101 PRO A N 1
ATOM 833 C CA . PRO A 1 101 ? -35.997 21.170 4.570 1.00 53.59 101 PRO A CA 1
ATOM 834 C C . PRO A 1 101 ? -36.840 21.130 3.288 1.00 53.59 101 PRO A C 1
ATOM 836 O O . PRO A 1 101 ? -37.143 22.170 2.705 1.00 53.59 101 PRO A O 1
ATOM 839 N N . LEU A 1 102 ? -37.186 19.922 2.836 1.00 57.59 102 LEU A N 1
ATOM 840 C CA . LEU A 1 102 ? -38.124 19.719 1.734 1.00 57.59 102 LEU A CA 1
ATOM 841 C C . LEU A 1 102 ? -39.458 20.381 2.102 1.00 57.59 102 LEU A C 1
ATOM 843 O O . LEU A 1 102 ? -40.022 20.084 3.156 1.00 57.59 102 LEU A O 1
ATOM 847 N N . LEU A 1 103 ? -39.952 21.277 1.245 1.00 61.41 103 LEU A N 1
ATOM 848 C CA . LEU A 1 103 ? -41.312 21.793 1.372 1.00 61.41 103 LEU A CA 1
ATOM 849 C C . LEU A 1 103 ? -42.299 20.645 1.097 1.00 61.41 103 LEU A C 1
ATOM 851 O O . LEU A 1 103 ? -42.083 19.892 0.141 1.00 61.41 103 LEU A O 1
ATOM 855 N N . PRO A 1 104 ? -43.364 20.488 1.904 1.00 52.66 104 PRO A N 1
ATOM 856 C CA . PRO A 1 104 ? -44.404 19.513 1.619 1.00 52.66 104 PRO A CA 1
ATOM 857 C C . PRO A 1 104 ? -45.095 19.893 0.307 1.00 52.66 104 PRO A C 1
ATOM 859 O O . PRO A 1 104 ? -45.472 21.047 0.103 1.00 52.66 104 PRO A O 1
ATOM 862 N N . ILE A 1 105 ? -45.220 18.921 -0.593 1.00 60.28 105 ILE A N 1
ATOM 863 C CA . ILE A 1 105 ? -46.022 19.056 -1.807 1.00 60.28 105 ILE A CA 1
ATOM 864 C C . ILE A 1 105 ? -47.488 19.022 -1.362 1.00 60.28 105 ILE A C 1
ATOM 866 O O . ILE A 1 105 ? -47.910 18.038 -0.750 1.00 60.28 105 ILE A O 1
ATOM 870 N N . SER A 1 106 ? -48.202 20.121 -1.611 1.00 61.00 106 SER A N 1
ATOM 871 C CA . SER A 1 106 ? -49.658 20.249 -1.461 1.00 61.00 106 SER A CA 1
ATOM 872 C C . SER A 1 106 ? -50.418 19.447 -2.509 1.00 61.00 106 SER A C 1
ATOM 874 O O . SER A 1 106 ? -49.913 19.358 -3.652 1.00 61.00 106 SER A O 1
#

Organism: NCBI:txid488301

Secondary structure (DSSP, 8-state):
----TT--BGGGT-SS--TTTTSBPPPP-S-HHHHTSHHHHHHHHHHHS-HHHHTS-HHHHHHHHHHHHHHH--SSHHHHHHS-----------S----PPPPPP-

Sequence (106 aa):
MKERAYLQNAGKIHNYNTRNKTDIGVPSTRLVKTDLSTEIIARKMYNALPQQTRNLEEKQFKKNLRTLLIKKCYYNLDEYLSDKVTVIFLDFRLPGQQHSPLLPIS

Radius of gyration: 19.88 Å; chains: 1; bounding box: 77×44×37 Å